Protein AF-A0A0U5NIX3-F1 (afdb_monomer_lite)

Radius of gyration: 11.95 Å; chains: 1; bounding box: 31×23×29 Å

pLDDT: mean 81.29, std 11.64, range [49.66, 92.19]

Foldseek 3Di:
DDFPQADDDPPFQKKFWDDDPVVQWIKIKGFHDDPQATQAIHMHTGDDPVVRVLLSVLRVVRHGDGPVVCVVVCSRPGIDRD

Structure (mmCIF, N/CA/C/O backbone):
data_AF-A0A0U5NIX3-F1
#
_entry.id   AF-A0A0U5NIX3-F1
#
loop_
_atom_site.group_PDB
_atom_site.id
_atom_site.type_symbol
_atom_site.label_atom_id
_atom_site.label_alt_id
_atom_site.label_comp_id
_atom_site.label_asym_id
_atom_site.label_entity_id
_atom_site.label_seq_id
_atom_site.pdbx_PDB_ins_code
_atom_site.Cartn_x
_atom_site.Cartn_y
_atom_site.Cartn_z
_atom_site.occupancy
_atom_site.B_iso_or_equiv
_atom_site.auth_seq_id
_atom_site.auth_comp_id
_atom_site.auth_asym_id
_atom_site.auth_atom_id
_atom_site.pdbx_PDB_model_num
ATOM 1 N N . MET A 1 1 ? 13.868 -11.308 1.434 1.00 55.75 1 MET A N 1
ATOM 2 C CA . MET A 1 1 ? 12.708 -10.555 1.968 1.00 55.75 1 MET A CA 1
ATOM 3 C C . MET A 1 1 ? 11.544 -10.753 1.011 1.00 55.75 1 MET A C 1
ATOM 5 O O . MET A 1 1 ? 11.776 -10.646 -0.184 1.00 55.75 1 MET A O 1
ATOM 9 N N . CYS A 1 2 ? 10.346 -11.073 1.503 1.00 79.75 2 CYS A N 1
ATOM 10 C CA . CYS A 1 2 ? 9.139 -11.197 0.678 1.00 79.75 2 CYS A CA 1
ATOM 11 C C . CYS A 1 2 ? 8.189 -10.039 1.039 1.00 79.75 2 CYS A C 1
ATOM 13 O O . CYS A 1 2 ? 7.644 -10.062 2.148 1.00 79.75 2 CYS A O 1
ATOM 15 N N . PRO A 1 3 ? 8.057 -9.005 0.185 1.00 83.81 3 PRO A N 1
ATOM 16 C CA . PRO A 1 3 ? 7.149 -7.890 0.440 1.00 83.81 3 PRO A CA 1
ATOM 17 C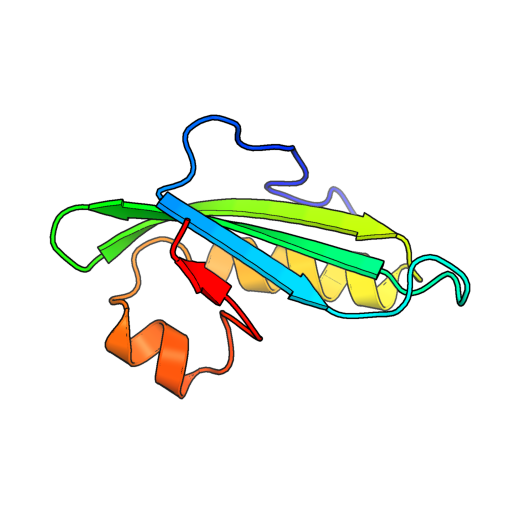 C . PRO A 1 3 ? 5.699 -8.378 0.545 1.00 83.81 3 PRO A C 1
ATOM 19 O O . PRO A 1 3 ? 5.276 -9.265 -0.193 1.00 83.81 3 PRO A O 1
ATOM 22 N N . GLN A 1 4 ? 4.953 -7.813 1.489 1.00 89.12 4 GLN A N 1
ATOM 23 C CA . GLN A 1 4 ? 3.559 -8.161 1.770 1.00 89.12 4 GLN A CA 1
ATOM 24 C C . GLN A 1 4 ? 2.626 -7.126 1.148 1.00 89.12 4 GLN A C 1
ATOM 26 O O . GLN A 1 4 ? 2.969 -5.956 1.112 1.00 89.12 4 GLN A O 1
ATOM 31 N N . ASN A 1 5 ? 1.435 -7.537 0.708 1.00 91.12 5 ASN A N 1
ATOM 32 C CA . ASN A 1 5 ? 0.397 -6.638 0.184 1.00 91.12 5 ASN A CA 1
ATOM 33 C C . ASN A 1 5 ? 0.781 -5.814 -1.067 1.00 91.12 5 ASN A C 1
ATOM 35 O O . ASN A 1 5 ? 0.229 -4.739 -1.300 1.00 91.12 5 ASN A O 1
ATOM 39 N N . ALA A 1 6 ? 1.700 -6.320 -1.890 1.00 90.75 6 ALA A N 1
ATOM 40 C CA . ALA A 1 6 ? 2.083 -5.690 -3.152 1.00 90.75 6 ALA A CA 1
ATOM 41 C C . ALA A 1 6 ? 1.142 -6.125 -4.295 1.00 90.75 6 ALA A C 1
ATOM 43 O O . ALA A 1 6 ? 1.407 -7.116 -4.977 1.00 90.75 6 ALA A O 1
ATOM 44 N N . TYR A 1 7 ? 0.016 -5.430 -4.470 1.00 91.44 7 TYR A N 1
ATOM 45 C CA . TYR A 1 7 ? -0.958 -5.673 -5.543 1.00 91.44 7 TYR A CA 1
ATOM 46 C C . TYR A 1 7 ? -1.847 -4.441 -5.788 1.00 91.44 7 TYR A C 1
ATOM 48 O O . TYR A 1 7 ? -2.043 -3.618 -4.891 1.00 91.44 7 TYR A O 1
ATOM 56 N N . SER A 1 8 ? -2.412 -4.316 -6.993 1.00 90.31 8 SER A N 1
ATOM 57 C CA . SER A 1 8 ? -3.453 -3.324 -7.299 1.00 90.31 8 SER A CA 1
ATOM 58 C C . SER A 1 8 ? -4.804 -3.755 -6.729 1.00 90.31 8 SER A C 1
ATOM 60 O O . SER A 1 8 ? -5.192 -4.917 -6.848 1.00 90.31 8 SER A O 1
ATOM 62 N N . MET A 1 9 ? -5.543 -2.816 -6.139 1.00 91.50 9 MET A N 1
ATOM 63 C CA . MET A 1 9 ? -6.880 -3.060 -5.598 1.00 91.50 9 MET A CA 1
ATOM 64 C C . MET A 1 9 ? -7.895 -2.225 -6.376 1.00 91.50 9 MET A C 1
ATOM 66 O O . MET A 1 9 ? -7.875 -1.003 -6.311 1.00 91.50 9 MET A O 1
ATOM 70 N N . ILE A 1 10 ? -8.756 -2.898 -7.139 1.00 86.88 10 ILE A N 1
ATOM 71 C CA . ILE A 1 10 ? -9.755 -2.249 -8.007 1.00 86.88 10 ILE A CA 1
ATOM 72 C C . ILE A 1 10 ? -10.947 -1.739 -7.184 1.00 86.88 10 ILE A C 1
ATOM 74 O O . ILE A 1 10 ? -11.577 -0.755 -7.545 1.00 86.88 10 ILE A O 1
ATOM 78 N N . ASP A 1 11 ? -11.255 -2.407 -6.073 1.00 88.81 11 ASP A N 1
ATOM 79 C CA . ASP A 1 11 ? -12.366 -2.109 -5.166 1.00 88.81 11 ASP A CA 1
ATOM 80 C C . ASP A 1 11 ? -11.925 -1.308 -3.927 1.00 88.81 11 ASP A C 1
ATOM 82 O O . ASP A 1 11 ? -12.494 -1.473 -2.841 1.00 88.81 11 ASP A O 1
ATOM 86 N N . ALA A 1 12 ? -10.871 -0.503 -4.077 1.00 89.31 12 ALA A N 1
ATOM 87 C CA . ALA A 1 12 ? -10.373 0.384 -3.035 1.00 89.31 12 ALA A CA 1
ATOM 88 C C . ALA A 1 12 ? -11.307 1.588 -2.855 1.00 89.31 12 ALA A C 1
ATOM 90 O O . ALA A 1 12 ? -11.834 2.118 -3.828 1.00 89.31 12 ALA A O 1
ATOM 91 N N . ASP A 1 13 ? -11.482 2.031 -1.610 1.00 89.19 13 ASP A N 1
ATOM 92 C CA . ASP A 1 13 ? -12.293 3.212 -1.283 1.00 89.19 13 ASP A CA 1
ATOM 93 C C . ASP A 1 13 ? -11.479 4.513 -1.395 1.00 89.19 13 ASP A C 1
ATOM 95 O O . ASP A 1 13 ? -12.033 5.598 -1.551 1.00 89.19 13 ASP A O 1
ATOM 99 N N . ALA A 1 14 ? -10.149 4.420 -1.298 1.00 85.94 14 ALA A N 1
ATOM 100 C CA . ALA A 1 14 ? -9.242 5.534 -1.551 1.00 85.94 14 ALA A CA 1
ATOM 101 C C . ALA A 1 14 ? -7.932 5.047 -2.180 1.00 85.94 14 ALA A C 1
ATOM 103 O O . ALA A 1 14 ? -7.410 3.982 -1.828 1.00 85.94 14 ALA A O 1
ATOM 104 N N . GLU A 1 15 ? -7.383 5.869 -3.073 1.00 88.38 15 GLU A N 1
ATOM 105 C CA . GLU A 1 15 ? -6.076 5.672 -3.696 1.00 88.38 15 GLU A CA 1
ATOM 106 C C . GLU A 1 15 ? -5.171 6.872 -3.404 1.00 88.38 15 GLU A C 1
ATOM 108 O O . GLU A 1 15 ? -5.604 8.021 -3.413 1.00 88.38 15 GLU A O 1
ATOM 113 N N . GLY A 1 16 ? -3.905 6.624 -3.095 1.00 85.88 16 GLY A N 1
ATOM 114 C CA . GLY A 1 16 ? -2.937 7.666 -2.782 1.00 85.88 16 GLY A CA 1
ATOM 115 C C . GLY A 1 16 ? -1.692 7.524 -3.621 1.00 85.88 16 GLY A C 1
ATOM 116 O O . GLY A 1 16 ? -1.045 6.480 -3.606 1.00 85.88 16 GLY A O 1
ATOM 117 N N . ASN A 1 17 ? -1.343 8.588 -4.335 1.00 84.56 17 ASN A N 1
ATOM 118 C CA . ASN A 1 17 ? -0.291 8.562 -5.339 1.00 84.56 17 ASN A CA 1
ATOM 119 C C . ASN A 1 17 ? 0.773 9.557 -4.890 1.00 84.56 17 ASN A C 1
ATOM 121 O O . ASN A 1 17 ? 0.466 10.705 -4.566 1.00 84.56 17 ASN A O 1
ATOM 125 N N . SER A 1 18 ? 2.027 9.132 -4.838 1.00 78.50 18 SER A N 1
ATOM 126 C CA . SER A 1 18 ? 3.143 9.988 -4.446 1.00 78.50 18 SER A CA 1
ATOM 127 C C . SER A 1 18 ? 4.350 9.708 -5.321 1.00 78.50 18 SER A C 1
ATOM 129 O O . SER A 1 18 ? 4.708 8.553 -5.546 1.00 78.50 18 SER A O 1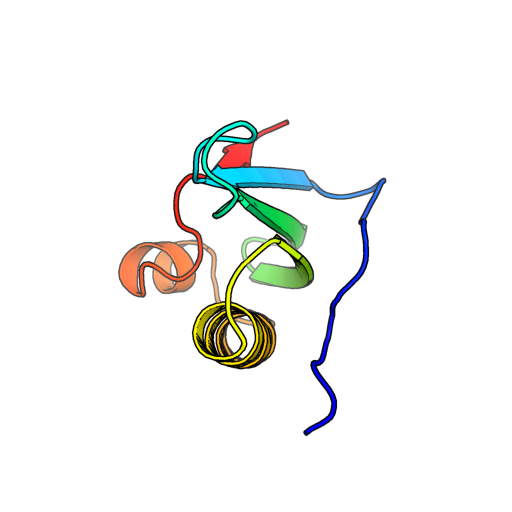
ATOM 131 N N . GLY A 1 19 ? 4.983 10.781 -5.785 1.00 74.56 19 GLY A N 1
ATOM 132 C CA . GLY A 1 19 ? 6.144 10.712 -6.661 1.00 74.56 19 GLY A CA 1
ATOM 133 C C . GLY A 1 19 ? 5.832 11.055 -8.113 1.00 74.56 19 GLY A C 1
ATOM 134 O O . GLY A 1 19 ? 4.685 11.305 -8.488 1.00 74.56 19 GLY A O 1
ATOM 135 N N . ASP A 1 20 ? 6.889 11.096 -8.915 1.00 74.62 20 ASP A N 1
ATOM 136 C CA . ASP A 1 20 ? 6.833 11.467 -10.324 1.00 74.62 20 ASP A CA 1
ATOM 137 C C . ASP A 1 20 ? 7.097 10.218 -11.185 1.00 74.62 20 ASP A C 1
ATOM 139 O O . ASP A 1 20 ? 8.179 9.627 -11.079 1.00 74.62 20 ASP A O 1
ATOM 143 N N . PRO A 1 21 ? 6.153 9.813 -12.058 1.00 70.00 21 PRO A N 1
ATOM 144 C CA . PRO A 1 21 ? 6.331 8.663 -12.944 1.00 70.00 21 PRO A CA 1
ATOM 145 C C . PRO A 1 21 ? 7.578 8.749 -13.836 1.00 70.00 21 PRO A C 1
ATOM 147 O O . PRO A 1 21 ? 8.107 7.721 -14.251 1.00 70.00 21 PRO A O 1
ATOM 150 N N . SER A 1 22 ? 8.051 9.960 -14.140 1.00 72.81 22 SER A N 1
ATOM 151 C CA . SER A 1 22 ? 9.211 10.214 -14.997 1.00 72.81 22 SER A CA 1
ATOM 152 C C . SER A 1 22 ? 10.554 10.190 -14.256 1.00 72.81 22 SER A C 1
ATOM 154 O O . SER A 1 22 ? 11.591 10.024 -14.896 1.00 72.81 22 SER A O 1
ATOM 156 N N . CYS A 1 23 ? 10.549 10.291 -12.922 1.00 66.06 23 CYS A N 1
ATOM 157 C CA . CYS A 1 23 ? 11.758 10.290 -12.086 1.00 66.06 23 CYS A CA 1
ATOM 158 C C . CYS A 1 23 ? 12.119 8.889 -11.545 1.00 66.06 23 CYS A C 1
ATOM 160 O O . CYS A 1 23 ? 13.235 8.663 -11.087 1.00 66.06 23 CYS A O 1
ATOM 162 N N . GLY A 1 24 ? 11.195 7.925 -11.631 1.00 65.81 24 GLY A N 1
ATOM 163 C CA . GLY A 1 24 ? 11.439 6.529 -11.247 1.00 65.81 24 GLY A CA 1
ATOM 164 C C . GLY A 1 24 ? 11.180 6.197 -9.774 1.00 65.81 24 GLY A C 1
ATOM 165 O O . GLY A 1 24 ? 11.250 5.026 -9.413 1.00 65.81 24 GLY A O 1
ATOM 166 N N . ASP A 1 25 ? 10.818 7.185 -8.954 1.00 70.19 25 ASP A N 1
ATOM 167 C CA . ASP A 1 25 ? 10.275 6.982 -7.611 1.00 70.19 25 ASP A CA 1
ATOM 168 C C . ASP A 1 25 ? 8.777 7.303 -7.638 1.00 70.19 25 ASP A C 1
ATOM 170 O O . ASP A 1 25 ? 8.361 8.459 -7.534 1.00 70.19 25 ASP A O 1
ATOM 174 N N . TYR A 1 26 ? 7.965 6.263 -7.821 1.00 82.56 26 TYR A N 1
ATOM 175 C CA . TYR A 1 26 ? 6.512 6.353 -7.903 1.00 82.56 26 TYR A CA 1
ATOM 176 C C . TYR A 1 26 ? 5.859 5.314 -6.992 1.00 82.56 26 TYR A C 1
ATOM 178 O O . TYR A 1 26 ? 6.159 4.122 -7.054 1.00 82.56 26 TYR A O 1
ATOM 186 N N . HIS A 1 27 ? 4.952 5.765 -6.134 1.00 85.25 27 HIS A N 1
ATOM 187 C CA . HIS A 1 27 ? 4.282 4.940 -5.141 1.00 85.25 27 HIS A CA 1
ATOM 188 C C . HIS A 1 27 ? 2.775 5.180 -5.179 1.00 85.25 27 HIS A C 1
ATOM 190 O O . HIS A 1 27 ? 2.315 6.317 -5.075 1.00 85.25 27 HIS A O 1
ATOM 196 N N . THR A 1 28 ? 2.018 4.094 -5.271 1.00 88.06 28 THR A N 1
ATOM 197 C CA . THR A 1 28 ? 0.559 4.080 -5.204 1.00 88.06 28 THR A CA 1
ATOM 198 C C . THR A 1 28 ? 0.127 3.210 -4.035 1.00 88.06 28 THR A C 1
ATOM 200 O O . THR A 1 28 ? 0.532 2.053 -3.942 1.00 88.06 28 THR A O 1
ATOM 203 N N . VAL A 1 29 ? -0.713 3.741 -3.155 1.00 88.94 29 VAL A N 1
ATOM 204 C CA . VAL A 1 29 ? -1.337 3.009 -2.048 1.00 88.94 29 VAL A CA 1
ATOM 205 C C . VAL A 1 29 ? -2.822 2.915 -2.307 1.00 88.94 29 VAL A C 1
ATOM 207 O O . VAL A 1 29 ? -3.448 3.898 -2.680 1.00 88.94 29 VAL A O 1
ATOM 210 N N . TYR A 1 30 ? -3.385 1.753 -2.031 1.00 90.88 30 TYR A N 1
ATOM 211 C CA . TYR A 1 30 ? -4.815 1.518 -2.053 1.00 90.88 30 TYR A CA 1
ATOM 212 C C . TYR A 1 30 ? -5.268 1.154 -0.651 1.00 90.88 30 TYR A C 1
ATOM 214 O O . TYR A 1 30 ? -4.634 0.326 0.016 1.00 90.88 30 TYR A O 1
ATOM 222 N N . ILE A 1 31 ? -6.370 1.746 -0.204 1.00 90.50 31 ILE A N 1
ATOM 223 C CA . ILE A 1 31 ? -6.983 1.387 1.068 1.00 90.50 31 ILE A CA 1
ATOM 224 C C . ILE A 1 31 ? -8.456 1.044 0.891 1.00 90.50 31 ILE A C 1
ATOM 226 O O . ILE A 1 31 ? -9.168 1.631 0.078 1.00 90.50 31 ILE A O 1
ATOM 230 N N . LYS A 1 32 ? -8.907 0.097 1.708 1.00 90.88 32 LYS A N 1
ATOM 231 C CA . LYS A 1 32 ? -10.315 -0.224 1.890 1.00 90.88 32 LYS A CA 1
ATOM 232 C C . LYS A 1 32 ? -10.698 0.083 3.327 1.00 90.88 32 LYS A C 1
ATOM 234 O O . LYS A 1 32 ? -10.040 -0.400 4.256 1.00 90.88 32 LYS A O 1
ATOM 239 N N . VAL A 1 33 ? -11.736 0.884 3.508 1.00 90.62 33 VAL A N 1
ATOM 240 C CA . VAL A 1 33 ? -12.192 1.348 4.815 1.00 90.62 33 VAL A CA 1
ATOM 241 C C . VAL A 1 33 ? -13.543 0.726 5.112 1.00 90.62 33 VAL A C 1
ATOM 243 O O . VAL A 1 33 ? -14.460 0.756 4.298 1.00 90.62 33 VAL A O 1
ATOM 246 N N . LYS A 1 34 ? -13.687 0.193 6.320 1.00 90.81 34 LYS A N 1
ATOM 247 C CA . LYS A 1 34 ? -14.955 -0.314 6.823 1.00 90.81 34 LYS A CA 1
ATOM 248 C C . LYS A 1 34 ? -15.167 0.186 8.243 1.00 90.81 34 LYS A C 1
ATOM 250 O O . LYS A 1 34 ? -14.295 0.025 9.089 1.00 90.81 34 LYS A O 1
ATOM 255 N N . ASP A 1 35 ? -16.313 0.814 8.492 1.00 89.19 35 ASP A N 1
ATOM 256 C CA . ASP A 1 35 ? -16.710 1.284 9.826 1.00 89.19 35 ASP A CA 1
ATOM 257 C C . ASP A 1 35 ? -15.656 2.196 10.506 1.00 89.19 35 ASP A C 1
ATOM 259 O O . ASP A 1 35 ? -15.440 2.110 11.710 1.00 89.19 35 ASP A O 1
ATOM 263 N N . ASN A 1 36 ? -14.990 3.076 9.738 1.00 85.81 36 ASN A N 1
ATOM 264 C CA . ASN A 1 36 ? -13.855 3.938 10.147 1.00 85.81 36 ASN A CA 1
ATOM 265 C C . ASN A 1 36 ? -12.518 3.229 10.452 1.00 85.81 36 ASN A C 1
ATOM 267 O O . ASN A 1 36 ? -11.559 3.885 10.875 1.00 85.81 36 ASN A O 1
ATOM 271 N N . TYR A 1 37 ? -12.416 1.928 10.182 1.00 89.06 37 TYR A N 1
ATOM 272 C CA . TYR A 1 37 ? -11.183 1.151 10.296 1.00 89.06 37 TYR A CA 1
ATOM 273 C C . TYR A 1 37 ? 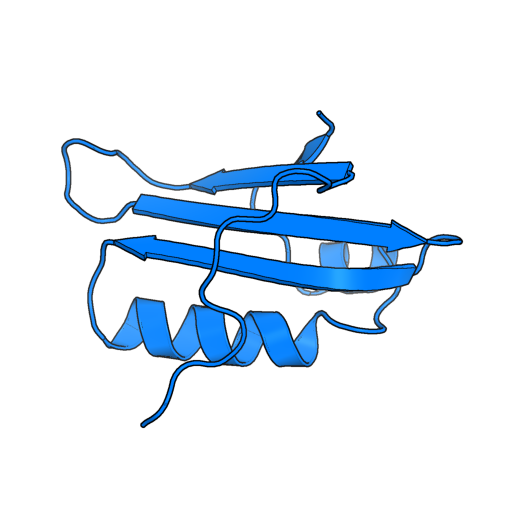-10.650 0.739 8.927 1.00 89.06 37 TYR A C 1
ATOM 275 O O . TYR A 1 37 ? -11.401 0.505 7.981 1.00 89.06 37 TYR A O 1
ATOM 283 N N . ILE A 1 38 ? -9.330 0.619 8.825 1.00 89.25 38 ILE A N 1
ATOM 284 C CA . ILE A 1 38 ? -8.663 0.134 7.618 1.00 89.25 38 ILE A CA 1
ATOM 285 C C . ILE A 1 38 ? -8.788 -1.395 7.560 1.00 89.25 38 ILE A C 1
ATOM 287 O O . ILE A 1 38 ? -8.097 -2.111 8.289 1.00 89.25 38 ILE A O 1
ATOM 291 N N . ASP A 1 39 ? -9.647 -1.902 6.675 1.00 92.19 39 ASP A N 1
ATOM 292 C CA . ASP A 1 39 ? -9.867 -3.342 6.470 1.00 92.19 39 ASP A CA 1
ATOM 293 C C . ASP A 1 39 ? -8.720 -3.966 5.663 1.00 92.19 39 ASP A C 1
ATOM 295 O O . ASP A 1 39 ? -8.153 -5.004 6.028 1.00 92.19 39 ASP A O 1
ATOM 299 N N . LYS A 1 40 ? -8.333 -3.300 4.568 1.00 91.19 40 LYS A N 1
ATOM 300 C CA . LYS A 1 40 ? -7.254 -3.743 3.680 1.00 91.19 40 LYS A CA 1
ATOM 301 C C . LYS A 1 40 ? -6.402 -2.575 3.222 1.00 91.19 40 LYS A C 1
ATOM 303 O O . LYS A 1 40 ? -6.890 -1.468 3.021 1.00 91.19 40 LYS A O 1
ATOM 308 N N . VAL A 1 41 ? -5.127 -2.876 3.014 1.00 91.38 41 VAL A N 1
ATOM 309 C CA . VAL A 1 41 ? -4.150 -1.976 2.406 1.00 91.38 41 VAL A CA 1
ATOM 310 C C . VAL A 1 41 ? -3.367 -2.776 1.389 1.00 91.38 41 VAL A C 1
ATOM 312 O O . VAL A 1 41 ? -2.955 -3.900 1.682 1.00 91.38 41 VAL A O 1
ATOM 315 N N . SER A 1 42 ? -3.149 -2.197 0.220 1.00 91.44 42 SER A N 1
ATOM 316 C CA . SER A 1 42 ? -2.188 -2.699 -0.750 1.00 91.44 42 SER A CA 1
ATOM 317 C C . SER A 1 42 ? -1.396 -1.546 -1.345 1.00 91.44 42 SER A C 1
ATOM 319 O O . SER A 1 42 ? -1.755 -0.380 -1.183 1.00 91.44 42 SER A O 1
ATOM 321 N N . TYR A 1 43 ? -0.279 -1.853 -1.990 1.00 90.88 43 TYR A N 1
ATOM 322 C CA . TYR A 1 43 ? 0.521 -0.834 -2.652 1.00 90.88 43 TYR A CA 1
ATOM 323 C C . TYR A 1 43 ? 1.155 -1.354 -3.935 1.00 90.88 43 TYR A C 1
ATOM 325 O O . TYR A 1 43 ? 1.357 -2.554 -4.131 1.00 90.88 43 TYR A O 1
ATOM 333 N N . LEU A 1 44 ? 1.523 -0.408 -4.784 1.00 89.88 44 LEU A N 1
ATOM 334 C CA . LEU A 1 44 ? 2.440 -0.577 -5.892 1.00 89.88 44 LEU A CA 1
ATOM 335 C C . LEU A 1 44 ? 3.546 0.446 -5.710 1.00 89.88 44 LEU A C 1
ATOM 337 O O . LEU A 1 44 ? 3.290 1.624 -5.489 1.00 89.88 44 LEU A O 1
ATOM 341 N N . VAL A 1 45 ? 4.787 -0.007 -5.776 1.00 87.06 45 VAL A N 1
ATOM 342 C CA . VAL A 1 45 ? 5.936 0.878 -5.651 1.00 87.06 45 VAL A CA 1
ATOM 343 C C . VAL A 1 45 ? 6.902 0.573 -6.771 1.00 87.06 45 VAL A C 1
ATOM 345 O O . VAL A 1 45 ? 7.256 -0.580 -7.022 1.00 87.06 45 VAL A O 1
ATOM 348 N N . PHE A 1 46 ? 7.317 1.631 -7.435 1.00 84.25 46 PHE A N 1
ATOM 349 C CA . PHE A 1 46 ? 8.417 1.644 -8.363 1.00 84.25 46 PHE A CA 1
ATOM 350 C C . PHE A 1 46 ? 9.481 2.534 -7.732 1.00 84.25 46 PHE A C 1
ATOM 352 O O . PHE A 1 46 ? 9.256 3.723 -7.531 1.00 84.25 46 PHE A O 1
ATOM 359 N N . GLY A 1 47 ? 10.573 1.925 -7.285 1.00 79.00 47 GLY A N 1
ATOM 360 C CA . GLY A 1 47 ? 11.611 2.614 -6.531 1.00 79.00 47 GLY A CA 1
ATOM 361 C C . GLY A 1 47 ? 12.621 1.635 -5.952 1.00 79.00 47 GLY A C 1
ATOM 362 O O . GLY A 1 47 ? 12.596 0.433 -6.233 1.00 79.00 47 GLY A O 1
ATOM 363 N N . CYS A 1 48 ? 13.530 2.144 -5.127 1.00 83.94 48 CYS A N 1
ATOM 364 C CA . CYS A 1 48 ? 14.589 1.325 -4.545 1.00 83.94 48 CYS A CA 1
ATOM 365 C C . CYS A 1 48 ? 14.069 0.268 -3.544 1.00 83.94 48 CYS A C 1
ATOM 367 O O . CYS A 1 48 ? 12.953 0.344 -3.020 1.00 83.94 48 CYS A O 1
ATOM 369 N N . CYS A 1 49 ? 14.923 -0.703 -3.201 1.00 85.69 49 CYS A N 1
ATOM 370 C CA . CYS A 1 49 ? 14.606 -1.747 -2.218 1.00 85.69 49 CYS A CA 1
ATOM 371 C C . CYS A 1 49 ? 14.178 -1.187 -0.850 1.00 85.69 49 CYS A C 1
ATOM 373 O O . CYS A 1 49 ? 13.365 -1.811 -0.168 1.00 85.69 49 CYS A O 1
ATOM 375 N N . ALA A 1 50 ? 14.696 -0.018 -0.450 1.00 84.81 50 ALA A N 1
ATOM 376 C CA . ALA A 1 50 ? 14.310 0.631 0.801 1.00 84.81 50 ALA A CA 1
ATOM 377 C C . ALA A 1 50 ? 12.859 1.134 0.756 1.00 84.81 50 ALA A C 1
ATOM 379 O O . ALA A 1 50 ? 12.122 0.947 1.726 1.00 84.81 50 ALA A O 1
ATOM 380 N N . SER A 1 51 ? 12.419 1.682 -0.381 1.00 82.50 51 SER A N 1
ATOM 381 C CA . SER A 1 51 ? 11.023 2.078 -0.596 1.00 82.50 51 SER A CA 1
ATOM 382 C C . SER A 1 51 ? 10.099 0.862 -0.538 1.00 82.50 51 SER A C 1
ATOM 384 O O . SER A 1 51 ? 9.111 0.881 0.187 1.00 82.50 51 SER A O 1
ATOM 386 N N . ILE A 1 52 ? 10.474 -0.246 -1.190 1.00 86.75 52 ILE A N 1
ATOM 387 C CA . ILE A 1 52 ? 9.710 -1.506 -1.140 1.00 86.75 52 ILE A CA 1
ATOM 388 C C . ILE A 1 52 ? 9.588 -2.041 0.291 1.00 86.75 52 ILE A C 1
ATOM 390 O O . ILE A 1 52 ? 8.495 -2.418 0.717 1.00 86.75 52 ILE A O 1
ATOM 394 N N . ALA A 1 53 ? 10.692 -2.076 1.040 1.00 87.38 53 ALA A N 1
ATOM 395 C CA . ALA A 1 53 ? 10.697 -2.566 2.415 1.00 87.38 53 ALA A CA 1
ATOM 396 C C . ALA A 1 53 ? 9.832 -1.690 3.334 1.00 87.38 53 ALA A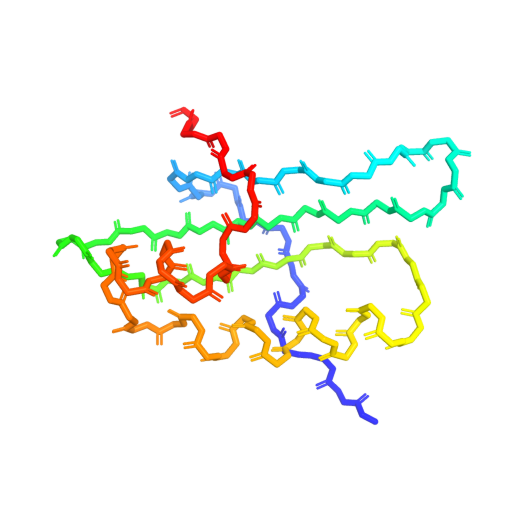 C 1
ATOM 398 O O . ALA A 1 53 ? 9.064 -2.212 4.146 1.00 87.38 53 ALA A O 1
ATOM 399 N N . THR A 1 54 ? 9.919 -0.369 3.167 1.00 86.12 54 THR A N 1
ATOM 400 C CA . THR A 1 54 ? 9.143 0.595 3.952 1.00 86.12 54 THR A CA 1
ATOM 401 C C . THR A 1 54 ? 7.655 0.455 3.652 1.00 86.12 54 THR A C 1
ATOM 403 O O . THR A 1 54 ? 6.880 0.241 4.579 1.00 86.12 54 THR A O 1
ATOM 406 N N . SER A 1 55 ? 7.247 0.456 2.378 1.00 87.19 55 SER A N 1
ATOM 407 C CA . SER A 1 55 ? 5.842 0.263 1.986 1.00 87.19 55 SER A CA 1
ATOM 408 C C . SER A 1 55 ? 5.283 -1.080 2.461 1.00 87.19 55 SER A C 1
ATOM 410 O O . SER A 1 55 ? 4.164 -1.135 2.975 1.00 87.19 55 SER A O 1
ATOM 412 N N . SER A 1 56 ? 6.082 -2.153 2.397 1.00 88.38 56 SER A N 1
ATOM 413 C CA . SER A 1 56 ? 5.692 -3.460 2.937 1.00 88.38 56 SER A CA 1
ATOM 414 C C . SER A 1 56 ? 5.381 -3.377 4.428 1.00 88.38 56 SER A C 1
ATOM 416 O O . SER A 1 56 ? 4.319 -3.829 4.854 1.00 88.38 56 SER A O 1
ATOM 418 N N . MET A 1 57 ? 6.279 -2.799 5.228 1.00 88.38 57 MET A N 1
ATOM 419 C CA . MET A 1 57 ? 6.084 -2.683 6.675 1.00 88.38 57 MET A CA 1
ATOM 420 C C . MET A 1 57 ? 4.905 -1.777 7.027 1.00 88.38 57 MET A C 1
ATOM 422 O O . MET A 1 57 ? 4.094 -2.129 7.884 1.00 88.38 57 MET A O 1
ATOM 426 N N . THR A 1 58 ? 4.780 -0.650 6.333 1.00 86.94 58 THR A N 1
ATOM 427 C CA . THR A 1 58 ? 3.683 0.306 6.496 1.00 86.94 58 THR A CA 1
ATOM 428 C C . THR A 1 58 ? 2.334 -0.354 6.215 1.00 86.94 58 THR A C 1
ATOM 430 O O . THR A 1 58 ? 1.426 -0.230 7.031 1.00 86.94 58 THR A O 1
ATOM 433 N N . SER A 1 59 ? 2.208 -1.139 5.137 1.00 88.69 59 SER A N 1
ATOM 434 C CA . SER A 1 59 ? 0.946 -1.812 4.784 1.00 88.69 59 SER A CA 1
ATOM 435 C C . SER A 1 59 ? 0.456 -2.784 5.866 1.00 88.69 59 SER A C 1
ATOM 437 O O . SER A 1 59 ? -0.739 -2.858 6.148 1.00 88.69 59 SER A O 1
ATOM 439 N N . VAL A 1 60 ? 1.380 -3.497 6.517 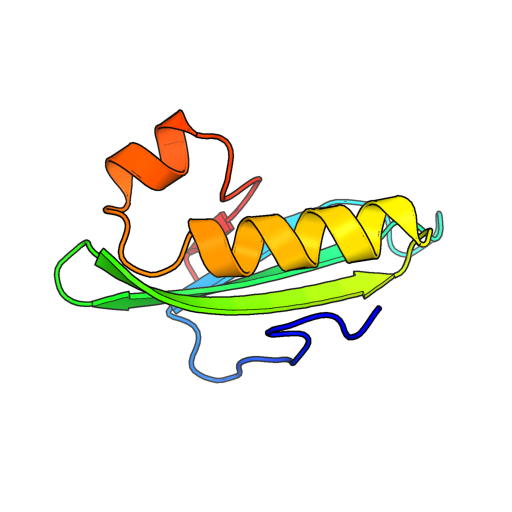1.00 89.44 60 VAL A N 1
ATOM 440 C CA . VAL A 1 60 ? 1.060 -4.436 7.600 1.00 89.44 60 VAL A CA 1
ATOM 441 C C . VAL A 1 60 ? 0.663 -3.686 8.870 1.00 89.44 60 VAL A C 1
ATOM 443 O O . VAL A 1 60 ? -0.263 -4.103 9.558 1.00 89.44 60 VAL A O 1
ATOM 446 N N . GLN A 1 61 ? 1.326 -2.566 9.168 1.00 86.06 61 GLN A N 1
ATOM 447 C CA . GLN A 1 61 ? 1.026 -1.749 10.347 1.00 86.06 61 GLN A CA 1
ATOM 448 C C . GLN A 1 61 ? -0.243 -0.902 10.206 1.00 86.06 61 GLN A C 1
ATOM 450 O O . GLN A 1 61 ? -0.840 -0.541 11.219 1.00 86.06 61 GLN A O 1
ATOM 455 N N . ALA A 1 62 ? -0.617 -0.527 8.984 1.00 85.75 62 ALA A N 1
ATOM 456 C CA . ALA A 1 62 ? -1.803 0.277 8.706 1.00 85.75 62 ALA A CA 1
ATOM 457 C C . ALA A 1 62 ? -3.099 -0.529 8.867 1.00 85.75 62 ALA A C 1
ATOM 459 O O . ALA A 1 62 ? -4.125 0.017 9.270 1.00 85.75 62 ALA A O 1
ATOM 460 N N . LYS A 1 63 ? -3.056 -1.832 8.570 1.00 86.38 63 LYS A N 1
ATOM 461 C CA . LYS A 1 63 ? -4.221 -2.711 8.653 1.00 86.38 63 LYS A CA 1
ATOM 462 C C . LYS A 1 63 ? -4.766 -2.771 10.086 1.00 86.38 63 LYS A C 1
ATOM 464 O O . LYS A 1 63 ? -4.025 -3.044 11.026 1.00 86.38 63 LYS A O 1
ATOM 469 N N . GLY A 1 64 ? -6.071 -2.553 10.241 1.00 86.19 64 GLY A N 1
ATOM 470 C CA . GLY A 1 64 ? -6.774 -2.597 11.525 1.00 86.19 64 GLY A CA 1
ATOM 471 C C . GLY A 1 64 ? -6.696 -1.315 12.358 1.00 86.19 64 GLY A C 1
ATOM 472 O O . GLY A 1 64 ? -7.354 -1.243 13.393 1.00 86.19 64 GLY A O 1
ATOM 473 N N . LYS A 1 65 ? -5.944 -0.296 11.923 1.00 86.69 65 LYS A N 1
ATOM 474 C CA . LYS A 1 65 ? -5.957 1.022 12.573 1.00 86.69 65 LYS A CA 1
ATOM 475 C C . LYS A 1 65 ? -7.184 1.823 12.158 1.00 86.69 65 LYS A C 1
ATOM 477 O O . LYS A 1 65 ? -7.732 1.634 11.068 1.00 86.69 65 LYS A O 1
ATOM 482 N N . SER A 1 66 ? -7.597 2.736 13.030 1.00 88.00 66 SER A N 1
ATOM 483 C CA . SER A 1 66 ? -8.594 3.743 12.673 1.00 88.00 66 SER A CA 1
ATOM 484 C C . SER A 1 66 ? -8.022 4.747 11.666 1.00 88.00 66 SER A C 1
ATOM 486 O O . SER A 1 66 ? -6.807 4.966 11.612 1.00 88.00 66 SER A O 1
ATOM 488 N N . LEU A 1 67 ? -8.888 5.387 10.876 1.00 82.81 67 LEU A N 1
ATOM 489 C CA . LEU A 1 67 ? -8.457 6.436 9.942 1.00 82.81 67 LEU A CA 1
ATOM 490 C C . LEU A 1 67 ? -7.698 7.573 10.644 1.00 82.81 67 LEU A C 1
ATOM 492 O O . LEU A 1 67 ? -6.680 8.029 10.132 1.00 82.81 67 LEU A O 1
ATOM 496 N N . ASP A 1 68 ? -8.145 7.988 11.831 1.00 83.56 68 ASP A N 1
ATOM 497 C CA . ASP A 1 68 ? -7.510 9.065 12.602 1.00 83.56 68 ASP A CA 1
ATOM 498 C C . ASP A 1 68 ? -6.087 8.694 13.055 1.00 83.56 68 ASP A C 1
ATOM 500 O O . ASP A 1 68 ? -5.148 9.481 12.916 1.00 83.56 68 ASP A O 1
ATOM 504 N N . GLU A 1 69 ? -5.892 7.457 13.524 1.00 80.94 69 GLU A N 1
ATOM 505 C CA . GLU A 1 69 ? -4.564 6.944 13.870 1.00 80.94 69 GLU A CA 1
ATOM 506 C C . GLU A 1 69 ? -3.663 6.809 12.644 1.00 80.94 69 GLU A C 1
ATOM 508 O O . GLU A 1 69 ? -2.467 7.101 12.718 1.00 80.94 69 GLU A O 1
ATOM 513 N N . ALA A 1 70 ? -4.220 6.380 11.512 1.00 77.38 70 ALA A N 1
ATOM 514 C CA . ALA A 1 70 ? -3.477 6.244 10.268 1.00 77.38 70 ALA A CA 1
ATOM 515 C C . ALA A 1 70 ? -3.021 7.611 9.724 1.00 77.38 70 ALA A C 1
ATOM 517 O O . ALA A 1 70 ? -1.877 7.734 9.269 1.00 77.38 70 ALA A O 1
ATOM 518 N N . LEU A 1 71 ? -3.872 8.638 9.837 1.00 75.81 71 LEU A N 1
ATOM 519 C CA . LEU A 1 71 ? -3.549 10.031 9.518 1.00 75.81 71 LEU A CA 1
ATOM 520 C C . LEU A 1 71 ? -2.451 10.581 10.435 1.00 75.81 71 LEU A C 1
ATOM 522 O O . LEU A 1 71 ? -1.463 11.124 9.942 1.00 75.81 71 LEU A O 1
ATOM 526 N N . LYS A 1 72 ? -2.571 10.387 11.754 1.00 75.50 72 LYS A N 1
ATOM 527 C CA . LYS A 1 72 ? -1.553 10.823 12.728 1.00 75.50 72 LYS A CA 1
ATOM 528 C C . LYS A 1 72 ? -0.205 10.141 12.522 1.00 75.50 72 LYS A C 1
ATOM 530 O O . LYS A 1 72 ? 0.834 10.770 12.690 1.00 75.50 72 LYS A O 1
ATOM 535 N N . ALA A 1 73 ? -0.213 8.866 12.144 1.00 64.19 73 ALA A N 1
ATOM 536 C CA . ALA A 1 73 ? 1.001 8.102 11.894 1.00 64.19 73 ALA A CA 1
ATOM 537 C C . ALA A 1 73 ? 1.671 8.429 10.543 1.00 64.19 73 ALA A C 1
ATOM 539 O O . ALA A 1 73 ? 2.631 7.748 10.187 1.00 64.19 73 ALA A O 1
ATOM 540 N N . HIS A 1 74 ? 1.166 9.409 9.770 1.00 64.12 74 HIS A N 1
ATOM 541 C CA . HIS A 1 74 ? 1.605 9.702 8.394 1.00 64.12 74 HIS A 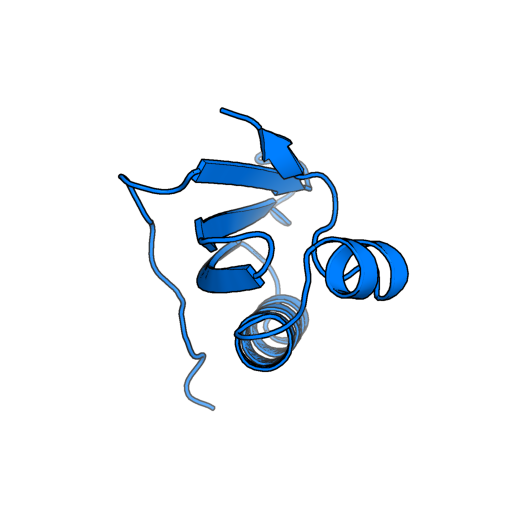CA 1
ATOM 542 C C . HIS A 1 74 ? 1.664 8.449 7.498 1.00 64.12 74 HIS A C 1
ATOM 544 O O . HIS A 1 74 ? 2.403 8.383 6.520 1.00 64.12 74 HIS A O 1
ATOM 550 N N . CYS A 1 75 ? 0.873 7.431 7.839 1.00 57.22 75 CYS A N 1
ATOM 551 C CA . CYS A 1 75 ? 0.934 6.104 7.237 1.00 57.22 75 CYS A CA 1
ATOM 552 C C . CYS A 1 75 ? 0.256 6.094 5.855 1.00 57.22 75 CYS A C 1
ATOM 554 O O . CYS A 1 75 ? 0.595 5.304 4.979 1.00 57.22 75 CYS A O 1
ATOM 556 N N . VAL A 1 76 ? -0.672 7.030 5.658 1.00 56.88 76 VAL A N 1
ATOM 557 C CA . VAL A 1 76 ? -1.522 7.212 4.477 1.00 56.88 76 VAL A CA 1
ATOM 558 C C . VAL A 1 76 ? -1.178 8.521 3.770 1.00 56.88 76 VAL A C 1
ATOM 560 O O . VAL A 1 76 ? -2.011 9.410 3.601 1.00 56.88 76 VAL A O 1
ATOM 563 N N . MET A 1 77 ? 0.097 8.677 3.406 1.00 51.44 77 MET A N 1
ATOM 564 C CA . MET A 1 77 ? 0.548 9.834 2.632 1.00 51.44 77 MET A CA 1
ATOM 565 C C . MET A 1 77 ? -0.303 9.993 1.361 1.00 51.44 77 MET A C 1
ATOM 567 O O . MET A 1 77 ? -0.362 9.089 0.533 1.00 51.44 77 MET A O 1
ATOM 571 N N . GLN A 1 78 ? -0.936 11.165 1.233 1.00 56.00 78 GLN A N 1
ATOM 572 C CA . GLN A 1 78 ? -1.608 11.664 0.025 1.00 56.00 78 GLN A CA 1
ATOM 573 C C . GLN A 1 78 ? -2.716 10.757 -0.538 1.00 56.00 78 GLN A C 1
ATOM 575 O O . GLN A 1 78 ? -2.798 10.568 -1.749 1.00 56.00 78 GLN A O 1
ATOM 580 N N . LEU A 1 79 ? -3.590 10.210 0.312 1.00 56.06 79 LEU A N 1
ATOM 581 C CA . LEU A 1 79 ? -4.817 9.574 -0.175 1.00 56.06 79 LEU A CA 1
ATOM 582 C C . LEU A 1 79 ? -5.755 10.606 -0.811 1.00 56.06 79 LEU A C 1
ATOM 584 O O . LEU A 1 79 ? -6.192 11.555 -0.157 1.00 56.06 79 LEU A O 1
ATOM 588 N N . LYS A 1 80 ? -6.115 10.372 -2.069 1.00 51.50 80 LYS A N 1
ATOM 589 C CA . LYS A 1 80 ? -7.320 10.905 -2.692 1.00 51.50 80 LYS A CA 1
ATOM 590 C C . LYS A 1 80 ? -8.452 9.908 -2.455 1.00 51.50 80 LYS A C 1
ATOM 592 O O . LYS A 1 80 ? -8.352 8.732 -2.790 1.00 51.50 80 LYS A O 1
ATOM 597 N N . ILE A 1 81 ? -9.531 10.389 -1.849 1.00 53.03 81 ILE A N 1
ATOM 598 C CA . ILE A 1 81 ? -10.792 9.646 -1.812 1.00 53.03 81 ILE A CA 1
ATOM 599 C C . ILE A 1 81 ? -11.304 9.606 -3.257 1.00 53.03 81 ILE A C 1
ATOM 601 O O . ILE A 1 81 ? -11.345 10.662 -3.899 1.00 53.03 81 ILE A O 1
ATOM 605 N N . ILE A 1 82 ? -11.580 8.403 -3.765 1.00 49.66 82 ILE A N 1
ATOM 606 C CA . ILE A 1 82 ? -12.045 8.168 -5.143 1.00 49.66 82 ILE A CA 1
ATOM 607 C C . ILE A 1 82 ? -13.546 8.435 -5.244 1.00 49.66 82 ILE A C 1
ATOM 609 O O . ILE A 1 82 ? -14.257 8.187 -4.243 1.00 49.66 82 ILE A O 1
#

Sequence (82 aa):
MCPQNAYSMIDADAEGNSGDPSCGDYHTVYIKVKDNYIDKVSYLVFGCCASIATSSMTSVQAKGKSLDEALKAHCVMQLKII

Secondary structure (DSSP, 8-state):
---SSBS--TT-SEEEEEEETTTTEEEEEEEEEETTEEEEEEEEEES-HHHHHHHHHHHHHHTT-BHHHHHHTTTTTTEEE-